Protein AF-A0A959Y584-F1 (afdb_monomer_lite)

Sequence (76 aa):
NAHRLEIISAERIHTELNKILLCDRPSVGFNLLRDTGLLQEFFPEFVALSGAEEKYGIGHKDNFHHTLQVLDNVCA

Radius of gyration: 13.94 Å; chains: 1; bounding box: 32×21×43 Å

Structure (mmCIF, N/CA/C/O backbone):
data_AF-A0A959Y584-F1
#
_entry.id   AF-A0A959Y584-F1
#
loop_
_atom_site.group_PDB
_atom_site.id
_atom_site.type_symbol
_atom_site.label_atom_id
_atom_site.label_alt_id
_atom_site.label_comp_id
_atom_site.label_asym_id
_atom_site.label_entity_id
_atom_site.label_seq_id
_atom_site.pdbx_PDB_ins_code
_atom_site.Cartn_x
_atom_site.Cartn_y
_atom_site.Cartn_z
_atom_site.occupancy
_atom_site.B_iso_or_equiv
_atom_site.auth_seq_id
_atom_site.auth_comp_id
_atom_site.auth_asym_id
_atom_site.auth_atom_id
_atom_site.pdbx_PDB_model_num
ATOM 1 N N . ASN A 1 1 ? -17.437 -5.177 2.794 1.00 73.69 1 ASN A N 1
ATOM 2 C CA . ASN A 1 1 ? -16.600 -5.178 4.018 1.00 73.69 1 ASN A CA 1
ATOM 3 C C . ASN A 1 1 ? -15.614 -4.019 4.097 1.00 73.69 1 ASN A C 1
ATOM 5 O O . ASN A 1 1 ? -15.266 -3.673 5.216 1.00 73.69 1 ASN A O 1
ATOM 9 N N . ALA A 1 2 ? -15.187 -3.421 2.976 1.00 82.81 2 ALA A N 1
ATOM 10 C CA . ALA A 1 2 ? -14.193 -2.342 2.952 1.00 82.81 2 ALA A CA 1
ATOM 11 C C . ALA A 1 2 ? -14.537 -1.127 3.840 1.00 82.81 2 ALA A C 1
ATOM 13 O O . ALA A 1 2 ? -13.692 -0.726 4.629 1.00 82.81 2 ALA A O 1
ATOM 14 N N . HIS A 1 3 ? -15.799 -0.674 3.852 1.00 87.19 3 HIS A N 1
ATOM 15 C CA . HIS A 1 3 ? -16.293 0.416 4.721 1.00 87.19 3 HIS A CA 1
ATOM 16 C C . HIS A 1 3 ? -15.988 0.247 6.224 1.00 87.19 3 HIS A C 1
ATOM 18 O O . HIS A 1 3 ? -15.984 1.207 6.983 1.00 87.19 3 HIS A O 1
ATOM 24 N N . ARG A 1 4 ? -15.711 -0.977 6.703 1.00 91.50 4 ARG A N 1
ATOM 25 C CA . ARG A 1 4 ? -15.303 -1.200 8.100 1.00 91.50 4 ARG A CA 1
ATOM 26 C C . ARG A 1 4 ? -13.897 -0.672 8.403 1.00 91.50 4 ARG A C 1
ATOM 28 O O . ARG A 1 4 ? -13.489 -0.720 9.558 1.00 91.50 4 ARG A O 1
ATOM 35 N N . LEU A 1 5 ? -13.150 -0.189 7.412 1.00 91.38 5 LEU A N 1
ATOM 36 C CA . LEU A 1 5 ? -11.899 0.530 7.642 1.00 91.38 5 LEU A CA 1
ATOM 37 C C . LEU A 1 5 ? -12.111 1.827 8.436 1.00 91.38 5 LEU A C 1
ATOM 39 O O . LEU A 1 5 ? -11.203 2.214 9.158 1.00 91.38 5 LEU A O 1
ATOM 43 N N . GLU A 1 6 ? -13.309 2.424 8.411 1.00 91.19 6 GLU A N 1
ATOM 44 C CA . GLU A 1 6 ? -13.644 3.636 9.181 1.00 91.19 6 GLU A CA 1
ATOM 45 C C . GLU A 1 6 ? -13.427 3.484 10.698 1.00 91.19 6 GLU A C 1
ATOM 47 O O . GLU A 1 6 ? -13.111 4.450 11.387 1.00 91.19 6 GLU A O 1
ATOM 52 N N . ILE A 1 7 ? -13.570 2.265 11.235 1.00 94.88 7 ILE A N 1
ATOM 53 C CA . ILE A 1 7 ? -13.351 1.979 12.665 1.00 94.88 7 ILE A CA 1
ATOM 54 C C . ILE A 1 7 ? -11.891 1.619 12.992 1.00 94.88 7 ILE A C 1
ATOM 56 O O . ILE A 1 7 ? -11.578 1.259 14.129 1.00 94.88 7 ILE A O 1
ATOM 60 N N . ILE A 1 8 ? -10.994 1.656 12.005 1.00 95.56 8 ILE A N 1
ATOM 61 C CA . ILE A 1 8 ? -9.569 1.351 12.144 1.0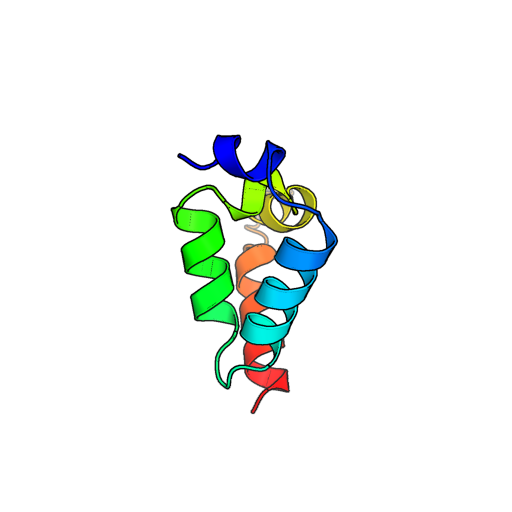0 95.56 8 ILE A CA 1
ATOM 62 C C . ILE A 1 8 ? -8.785 2.660 12.090 1.00 95.56 8 ILE A C 1
ATOM 64 O O . ILE A 1 8 ? -9.016 3.505 11.234 1.00 95.56 8 ILE A O 1
ATOM 68 N N . SER A 1 9 ? -7.825 2.839 13.000 1.00 96.69 9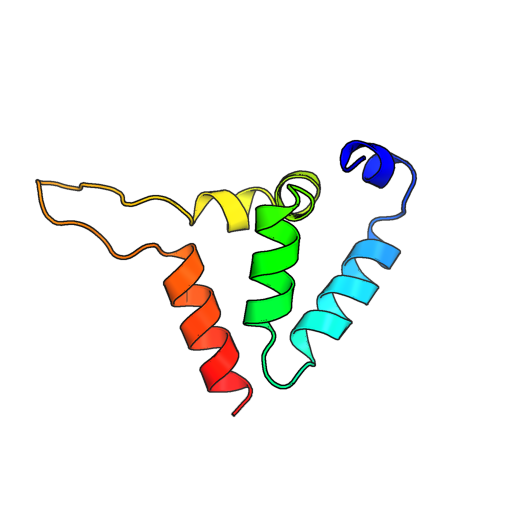 SER A N 1
ATOM 69 C CA . SER A 1 9 ? -6.982 4.034 12.974 1.00 96.69 9 SER A CA 1
ATOM 70 C C . SER A 1 9 ? -6.086 4.069 11.734 1.00 96.69 9 SER A C 1
ATOM 72 O O . SER A 1 9 ? -5.553 3.042 11.303 1.00 96.69 9 SER A O 1
ATOM 74 N N . ALA A 1 10 ? -5.846 5.277 11.218 1.00 95.31 10 ALA A N 1
ATOM 75 C CA . ALA A 1 10 ? -4.928 5.503 10.103 1.00 95.31 10 ALA A CA 1
ATOM 76 C C . ALA A 1 10 ? -3.516 4.952 10.386 1.00 95.31 10 ALA A C 1
ATOM 78 O O . ALA A 1 10 ? -2.904 4.363 9.503 1.00 95.31 10 ALA A O 1
ATOM 79 N N . GLU A 1 11 ? -3.041 5.039 11.635 1.00 97.69 11 GLU A N 1
ATOM 80 C CA . GLU A 1 11 ? -1.748 4.487 12.069 1.00 97.69 11 GLU A CA 1
ATOM 81 C C . GLU A 1 11 ? -1.629 2.977 11.799 1.00 97.69 11 GLU A C 1
ATOM 83 O O . GLU A 1 11 ? -0.592 2.483 11.352 1.00 97.69 11 GLU A O 1
ATOM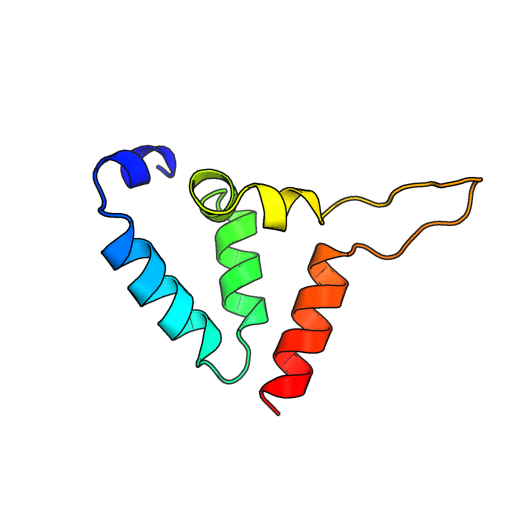 88 N N . ARG A 1 12 ? -2.710 2.218 12.033 1.00 97.56 12 ARG A N 1
ATOM 89 C CA . ARG A 1 12 ? -2.727 0.772 11.776 1.00 97.56 12 ARG A CA 1
ATOM 90 C C . ARG A 1 12 ? -2.717 0.475 10.283 1.00 97.56 12 ARG A C 1
ATOM 92 O O . ARG A 1 12 ? -1.996 -0.424 9.864 1.00 97.56 12 ARG A O 1
ATOM 99 N N . ILE A 1 13 ? -3.470 1.239 9.492 1.00 96.50 13 ILE A N 1
ATOM 100 C CA . ILE A 1 13 ? -3.460 1.130 8.027 1.00 96.50 13 ILE A CA 1
ATOM 101 C C . ILE A 1 13 ? -2.050 1.421 7.495 1.00 96.50 13 ILE A C 1
ATOM 103 O O . ILE A 1 13 ? -1.511 0.630 6.726 1.00 96.50 13 ILE A O 1
ATOM 107 N N . HIS A 1 14 ? -1.416 2.494 7.973 1.00 96.81 14 HIS A N 1
ATOM 108 C CA . HIS A 1 14 ? -0.050 2.867 7.610 1.00 96.81 14 HIS A CA 1
ATOM 109 C C . HIS A 1 14 ? 0.965 1.779 7.988 1.00 96.81 14 HIS A C 1
ATOM 111 O O . HIS A 1 14 ? 1.825 1.419 7.187 1.00 96.81 14 HIS A O 1
ATOM 117 N N . THR A 1 15 ? 0.827 1.194 9.181 1.00 98.31 15 THR A N 1
ATOM 118 C CA . THR A 1 15 ? 1.691 0.100 9.648 1.00 98.31 15 THR A CA 1
ATOM 119 C C . THR A 1 15 ? 1.618 -1.121 8.730 1.00 98.31 15 THR A C 1
ATOM 121 O O . THR A 1 15 ? 2.655 -1.672 8.363 1.00 98.31 15 THR A O 1
ATOM 124 N N . GLU A 1 16 ? 0.419 -1.553 8.334 1.00 97.81 16 GLU A N 1
ATOM 125 C CA . GLU A 1 16 ? 0.263 -2.704 7.433 1.00 97.81 16 GLU A CA 1
ATOM 126 C C . GLU A 1 16 ? 0.705 -2.382 5.999 1.00 97.81 16 GLU A C 1
ATOM 128 O O . GLU A 1 16 ? 1.342 -3.215 5.354 1.00 97.81 16 GLU A O 1
ATOM 133 N N . LEU A 1 17 ? 0.452 -1.162 5.515 1.00 97.44 17 LEU A N 1
ATOM 134 C CA . LEU A 1 17 ? 0.934 -0.720 4.206 1.00 97.44 17 LEU A CA 1
ATOM 135 C C . LEU A 1 17 ? 2.470 -0.724 4.140 1.00 97.44 17 LEU A C 1
ATOM 137 O O . LEU A 1 17 ? 3.040 -1.215 3.168 1.00 97.44 17 LEU A O 1
ATOM 141 N N . ASN A 1 18 ? 3.150 -0.262 5.194 1.00 97.31 18 ASN A N 1
ATOM 142 C CA . ASN A 1 18 ? 4.611 -0.327 5.284 1.00 97.31 18 ASN A CA 1
ATOM 143 C C . ASN A 1 18 ? 5.132 -1.767 5.275 1.00 97.31 18 ASN A C 1
ATOM 145 O O . ASN A 1 18 ? 6.143 -2.043 4.637 1.00 97.31 18 ASN A O 1
ATOM 149 N N . LYS A 1 19 ? 4.443 -2.711 5.926 1.00 97.81 19 LYS A N 1
ATOM 150 C CA . LYS A 1 19 ? 4.828 -4.132 5.854 1.00 97.81 19 LYS A CA 1
ATOM 151 C C . LYS A 1 19 ? 4.733 -4.677 4.430 1.00 97.81 19 LYS A C 1
ATOM 153 O O . LYS A 1 19 ? 5.609 -5.434 4.026 1.00 97.81 19 LYS A O 1
ATOM 158 N N . ILE A 1 20 ? 3.712 -4.277 3.667 1.00 97.75 20 ILE A N 1
ATOM 159 C CA . ILE A 1 20 ? 3.592 -4.633 2.244 1.00 97.75 20 ILE A CA 1
ATOM 160 C C . ILE A 1 20 ? 4.769 -4.056 1.452 1.00 97.75 20 ILE A C 1
ATOM 162 O O . ILE A 1 20 ? 5.374 -4.784 0.672 1.00 97.75 20 ILE A O 1
ATOM 166 N N . LEU A 1 21 ? 5.118 -2.784 1.679 1.00 96.25 21 LEU A N 1
ATOM 167 C CA . LEU A 1 21 ? 6.247 -2.116 1.015 1.00 96.25 21 LEU A CA 1
ATOM 168 C C . LEU A 1 21 ? 7.605 -2.776 1.299 1.00 96.25 21 LEU A C 1
ATOM 170 O O . LEU A 1 21 ? 8.496 -2.697 0.463 1.00 96.25 21 LEU A O 1
ATOM 174 N N . LEU A 1 22 ? 7.761 -3.420 2.457 1.00 96.19 22 LEU A N 1
ATOM 175 C CA . LEU A 1 22 ? 8.990 -4.110 2.865 1.00 96.19 22 LEU A CA 1
ATOM 176 C C . LEU A 1 22 ? 9.097 -5.556 2.351 1.00 96.19 22 LEU A C 1
ATOM 178 O O . LEU A 1 22 ? 10.081 -6.228 2.648 1.00 96.19 22 LEU A O 1
ATOM 182 N N . CYS A 1 23 ? 8.092 -6.064 1.634 1.00 96.50 23 CYS A N 1
ATOM 183 C CA . CYS A 1 23 ? 8.146 -7.394 1.027 1.00 96.50 23 CYS A CA 1
ATOM 184 C C . CYS A 1 23 ? 9.013 -7.395 -0.243 1.00 96.50 23 CYS A C 1
ATOM 186 O O . CYS A 1 23 ? 9.135 -6.371 -0.904 1.00 96.50 23 CYS A O 1
ATOM 188 N N . ASP A 1 24 ? 9.509 -8.566 -0.657 1.00 96.06 24 ASP A N 1
ATOM 189 C CA . ASP A 1 24 ? 10.307 -8.720 -1.892 1.00 96.06 24 ASP A CA 1
ATOM 190 C C . ASP A 1 24 ? 9.535 -8.335 -3.168 1.00 96.06 24 ASP A C 1
ATOM 192 O O . ASP A 1 24 ? 10.120 -8.037 -4.206 1.00 96.06 24 ASP A O 1
ATOM 196 N N . ARG A 1 25 ? 8.197 -8.385 -3.111 1.00 97.00 25 ARG A N 1
ATOM 197 C CA . ARG A 1 25 ? 7.315 -8.063 -4.238 1.00 97.00 25 ARG A CA 1
ATOM 198 C C . ARG A 1 25 ? 6.066 -7.299 -3.783 1.00 97.00 25 ARG A C 1
ATOM 200 O O . ARG A 1 25 ? 4.971 -7.878 -3.729 1.00 97.00 25 ARG A O 1
ATOM 207 N N . PRO A 1 26 ? 6.203 -6.014 -3.421 1.00 97.75 26 PRO A N 1
ATOM 208 C CA . PRO A 1 26 ? 5.114 -5.210 -2.870 1.00 97.75 26 PRO A CA 1
ATOM 209 C C . PRO A 1 26 ? 3.929 -5.063 -3.833 1.00 97.75 26 PRO A C 1
ATOM 211 O O . PRO A 1 26 ? 2.787 -4.956 -3.373 1.00 97.75 26 PRO A O 1
ATOM 214 N N . SER A 1 27 ? 4.147 -5.125 -5.154 1.00 97.44 27 SER A N 1
ATOM 215 C CA . SER A 1 27 ? 3.073 -5.026 -6.153 1.00 97.44 27 SER A CA 1
ATOM 216 C C . SER A 1 27 ? 1.936 -6.021 -5.929 1.00 97.44 27 SER A C 1
ATOM 218 O O . SER A 1 27 ? 0.776 -5.694 -6.182 1.00 97.44 27 SER A O 1
ATOM 220 N N . VAL A 1 28 ? 2.229 -7.218 -5.412 1.00 97.81 28 VAL A N 1
ATOM 221 C CA . VAL A 1 28 ? 1.213 -8.238 -5.113 1.00 97.81 28 VAL A CA 1
ATOM 222 C C . VAL A 1 28 ? 0.235 -7.724 -4.058 1.00 97.81 28 VAL A C 1
ATOM 224 O O . VAL A 1 28 ? -0.976 -7.829 -4.243 1.00 97.81 28 VAL A O 1
ATOM 227 N N . GLY A 1 29 ? 0.742 -7.114 -2.983 1.00 97.62 29 GLY A N 1
ATOM 228 C CA . GLY A 1 29 ? -0.092 -6.550 -1.923 1.00 97.62 29 GLY A CA 1
ATOM 229 C C . GLY A 1 29 ? -0.944 -5.382 -2.417 1.00 97.62 29 GLY A C 1
ATOM 230 O O . GLY A 1 29 ? -2.144 -5.346 -2.151 1.00 97.62 29 GLY A O 1
ATOM 231 N N . PHE A 1 30 ? -0.365 -4.470 -3.203 1.00 97.38 30 PHE A N 1
ATOM 232 C CA . PHE A 1 30 ? -1.112 -3.351 -3.790 1.00 97.38 30 PHE A CA 1
ATOM 233 C C .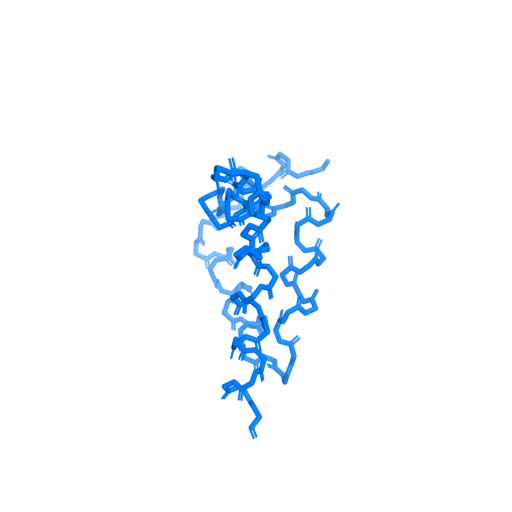 PHE A 1 30 ? -2.206 -3.806 -4.763 1.00 97.38 30 PHE A C 1
ATOM 235 O O . PHE A 1 30 ? -3.312 -3.268 -4.720 1.00 97.38 30 PHE A O 1
ATOM 242 N N . ASN A 1 31 ? -1.942 -4.818 -5.595 1.00 96.19 31 ASN A N 1
ATOM 243 C CA . ASN A 1 31 ? -2.959 -5.387 -6.481 1.00 96.19 31 ASN A CA 1
ATOM 244 C C . ASN A 1 31 ? -4.114 -6.002 -5.676 1.00 96.19 31 ASN A C 1
ATOM 246 O O . ASN A 1 31 ? -5.268 -5.695 -5.950 1.00 96.19 31 ASN A O 1
ATOM 250 N N . LEU A 1 32 ? -3.829 -6.780 -4.625 1.00 97.25 32 LEU A N 1
ATOM 251 C CA . LEU A 1 32 ? -4.871 -7.350 -3.758 1.00 97.25 32 LEU A CA 1
ATOM 252 C C . LEU A 1 32 ? -5.697 -6.268 -3.046 1.00 97.25 32 LEU A C 1
ATOM 254 O O . LEU A 1 32 ? -6.924 -6.369 -2.968 1.00 97.25 32 LEU A O 1
ATOM 258 N N . LEU A 1 33 ? -5.049 -5.217 -2.538 1.00 96.62 33 LEU A N 1
ATOM 259 C CA . LEU A 1 33 ? -5.736 -4.086 -1.908 1.00 96.62 33 LEU A CA 1
ATOM 260 C C . LEU A 1 33 ? -6.653 -3.361 -2.900 1.00 96.62 33 LEU A C 1
ATOM 262 O O . LEU A 1 33 ? -7.762 -2.973 -2.533 1.00 96.62 33 LEU A O 1
ATOM 266 N N . ARG A 1 34 ? -6.217 -3.193 -4.152 1.00 94.69 34 ARG A N 1
ATOM 267 C CA . ARG A 1 34 ? -7.034 -2.604 -5.218 1.00 94.69 34 ARG A CA 1
ATOM 268 C C . ARG A 1 34 ? -8.210 -3.507 -5.584 1.00 94.69 34 ARG A C 1
ATOM 270 O O . ARG A 1 34 ? -9.344 -3.042 -5.585 1.00 94.69 34 ARG A O 1
ATOM 277 N N . ASP A 1 35 ? -7.956 -4.783 -5.856 1.00 93.75 35 ASP A N 1
ATOM 278 C CA . ASP A 1 35 ? -8.965 -5.734 -6.340 1.00 93.75 35 ASP A CA 1
ATOM 279 C C . ASP A 1 35 ? -10.069 -5.984 -5.294 1.00 93.75 35 ASP A C 1
ATOM 281 O O . ASP A 1 35 ? -11.219 -6.258 -5.634 1.00 93.75 35 ASP A O 1
ATOM 285 N N . THR A 1 36 ? -9.744 -5.838 -4.006 1.00 94.94 36 THR A N 1
ATOM 286 C CA . THR A 1 36 ? -10.712 -5.904 -2.895 1.00 94.94 36 THR A CA 1
ATOM 287 C C . THR A 1 36 ? -11.442 -4.584 -2.621 1.00 94.94 36 THR A C 1
ATOM 289 O O . THR A 1 36 ? -12.337 -4.549 -1.773 1.00 94.94 36 THR A O 1
ATOM 292 N N . GLY A 1 37 ? -11.063 -3.496 -3.298 1.00 93.12 37 GLY A N 1
ATOM 293 C CA . GLY A 1 37 ? -11.575 -2.144 -3.071 1.00 93.12 37 GLY A CA 1
ATOM 294 C C . GLY A 1 37 ? -11.046 -1.471 -1.801 1.00 93.12 37 GLY A C 1
ATOM 295 O O . GLY A 1 37 ? -11.394 -0.327 -1.543 1.00 93.12 37 GLY A O 1
ATOM 296 N N . LEU A 1 38 ? -10.188 -2.133 -1.015 1.00 95.88 38 LEU A N 1
ATOM 297 C CA . LEU A 1 38 ? -9.637 -1.567 0.221 1.00 95.88 38 LEU A CA 1
ATOM 298 C C . LEU A 1 38 ? -8.740 -0.360 -0.055 1.00 95.88 38 LEU A C 1
ATOM 300 O O . LEU A 1 38 ? -8.788 0.611 0.689 1.00 95.88 38 LEU A O 1
ATOM 304 N N . LEU A 1 39 ? -7.948 -0.403 -1.129 1.00 95.69 39 LEU A N 1
ATOM 305 C CA . LEU A 1 39 ? -7.027 0.679 -1.484 1.00 95.69 39 LE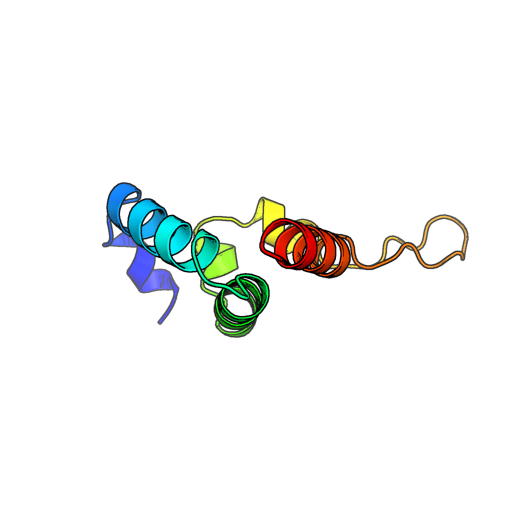U A CA 1
ATOM 306 C C . LEU A 1 39 ? -7.759 1.995 -1.781 1.00 95.69 39 LEU A C 1
ATOM 308 O O . LEU A 1 39 ? -7.237 3.063 -1.482 1.00 95.69 39 LEU A O 1
ATOM 312 N N . GLN A 1 40 ? -8.984 1.912 -2.310 1.00 94.69 40 GLN A N 1
ATOM 313 C CA . GLN A 1 40 ? -9.827 3.072 -2.602 1.00 94.69 40 GLN A CA 1
ATOM 314 C C . GLN A 1 40 ? -10.266 3.811 -1.329 1.00 94.69 40 GLN A C 1
ATOM 316 O O . GLN A 1 40 ? -10.477 5.019 -1.372 1.00 94.69 40 GLN A O 1
ATOM 321 N N . GLU A 1 41 ? -10.390 3.106 -0.202 1.00 95.56 41 GLU A N 1
ATOM 322 C CA . GLU A 1 41 ? -10.883 3.678 1.057 1.00 95.56 41 GLU A CA 1
ATOM 323 C C . GLU A 1 41 ? -9.844 4.570 1.752 1.00 95.56 41 GLU A C 1
ATOM 325 O O . GLU A 1 41 ? -10.216 5.486 2.480 1.00 95.56 41 GLU A O 1
ATOM 330 N N . PHE A 1 42 ? -8.544 4.309 1.559 1.00 94.69 42 PHE A N 1
ATOM 331 C CA . PHE A 1 42 ? -7.477 5.012 2.290 1.00 94.69 42 PHE A CA 1
ATOM 332 C C . PHE A 1 42 ? -6.353 5.580 1.418 1.00 94.69 42 PHE A C 1
ATOM 334 O O . PHE A 1 42 ? -5.532 6.338 1.930 1.00 94.69 42 PHE A O 1
ATOM 341 N N . PHE A 1 43 ? -6.282 5.223 0.133 1.00 94.94 43 PHE A N 1
ATOM 342 C CA . PHE A 1 43 ? -5.322 5.796 -0.813 1.00 94.94 43 PHE A CA 1
ATOM 343 C C . PHE A 1 43 ? -5.935 5.984 -2.221 1.00 94.94 43 PHE A C 1
ATOM 345 O O . PHE A 1 43 ? -5.429 5.438 -3.210 1.00 94.94 43 PHE A O 1
ATOM 352 N N . PRO A 1 44 ? -7.047 6.737 -2.331 1.00 94.38 44 PRO A N 1
ATOM 353 C CA . PRO A 1 44 ? -7.800 6.886 -3.578 1.00 94.38 44 PRO A CA 1
ATOM 354 C C . PRO A 1 44 ? -6.994 7.549 -4.704 1.00 94.38 44 PRO A C 1
ATOM 356 O O . PRO A 1 44 ? -7.197 7.225 -5.873 1.00 94.38 44 PRO A O 1
ATOM 359 N N . GLU A 1 45 ? -6.051 8.437 -4.386 1.00 94.00 45 GLU A N 1
ATOM 360 C CA . GLU A 1 45 ? -5.197 9.114 -5.368 1.00 94.00 45 GLU A CA 1
ATOM 361 C C . GLU A 1 45 ? -4.283 8.130 -6.097 1.00 94.00 45 GLU A C 1
ATOM 363 O O . GLU A 1 45 ? -4.016 8.297 -7.284 1.00 94.00 45 GLU A O 1
ATOM 368 N N . PHE A 1 46 ? -3.824 7.082 -5.405 1.00 93.31 46 PHE A N 1
ATOM 369 C CA . PHE A 1 46 ? -3.013 6.045 -6.030 1.00 93.31 46 PHE A CA 1
ATOM 370 C C . PHE A 1 46 ? -3.861 5.188 -6.969 1.00 93.31 46 PHE A C 1
ATOM 372 O O . PHE A 1 46 ? -3.436 4.911 -8.086 1.00 93.31 46 PHE A O 1
ATOM 379 N N . VAL A 1 47 ? -5.091 4.836 -6.575 1.00 92.69 47 VAL A N 1
ATOM 380 C CA . VAL A 1 47 ? -6.033 4.117 -7.453 1.00 92.69 47 VAL A CA 1
ATOM 381 C C . VAL A 1 47 ? -6.383 4.943 -8.693 1.00 92.69 47 VAL A C 1
ATOM 383 O O . VAL A 1 47 ? -6.479 4.379 -9.779 1.00 92.69 47 VAL A O 1
ATOM 386 N N . ALA A 1 48 ? -6.491 6.269 -8.567 1.00 90.56 48 ALA A N 1
ATOM 387 C CA . ALA A 1 48 ? -6.752 7.178 -9.686 1.00 90.56 48 ALA A CA 1
ATOM 388 C C . ALA A 1 48 ? -5.629 7.217 -10.743 1.00 90.56 48 ALA A C 1
ATOM 390 O O . ALA A 1 48 ? -5.846 7.722 -11.841 1.00 90.56 48 ALA A O 1
ATOM 391 N N . LEU A 1 49 ? -4.445 6.662 -10.450 1.00 88.94 49 LEU A N 1
ATOM 392 C CA . LEU A 1 49 ? -3.402 6.428 -11.457 1.00 88.94 49 LEU A CA 1
ATOM 393 C C . LEU A 1 49 ? -3.749 5.269 -12.405 1.00 88.94 49 LEU A C 1
ATOM 395 O O 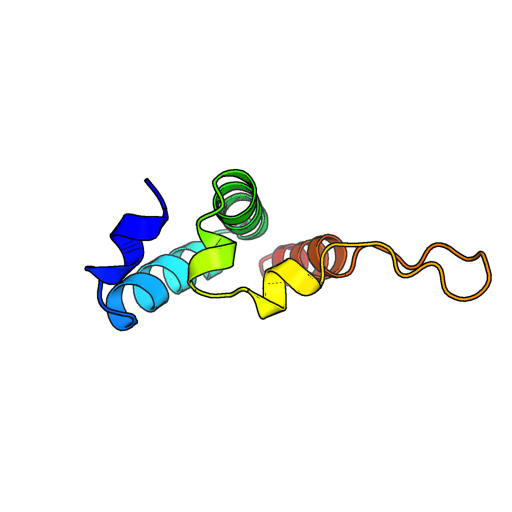. LEU A 1 49 ? -3.079 5.096 -13.425 1.00 88.94 49 LEU A O 1
ATOM 399 N N . SER A 1 50 ? -4.748 4.453 -12.058 1.00 81.50 50 SER A N 1
ATOM 400 C CA . SER A 1 50 ? -5.258 3.393 -12.918 1.00 81.50 50 SER A CA 1
ATOM 401 C C . SER A 1 50 ? -6.249 3.982 -13.914 1.00 81.50 50 SER A C 1
ATOM 403 O O . SER A 1 50 ? -7.189 4.688 -13.550 1.00 81.50 50 SER A O 1
ATOM 405 N N . GLY A 1 51 ? -6.025 3.687 -15.189 1.00 70.56 51 GLY A N 1
ATOM 406 C CA . GLY A 1 51 ? -6.761 4.284 -16.296 1.00 70.56 51 GLY A CA 1
ATOM 407 C C . GLY A 1 51 ? -5.809 4.816 -17.357 1.00 70.56 51 GLY A C 1
ATOM 408 O O . GLY A 1 51 ? -4.849 5.527 -17.070 1.00 70.56 51 GLY A O 1
ATOM 409 N N . ALA A 1 52 ? -6.068 4.441 -18.606 1.00 57.62 52 ALA A N 1
ATOM 410 C CA . ALA A 1 52 ? -5.374 5.007 -19.747 1.00 57.62 52 ALA A CA 1
ATOM 411 C C . ALA A 1 52 ? -5.972 6.390 -20.033 1.00 57.62 52 ALA A C 1
ATOM 413 O O . ALA A 1 52 ? -7.118 6.490 -20.472 1.00 57.62 52 ALA A O 1
ATOM 414 N N . GLU A 1 53 ? -5.213 7.464 -19.814 1.00 55.06 53 GLU A N 1
ATOM 415 C CA . GLU A 1 53 ? -5.507 8.701 -20.532 1.00 55.06 53 GLU A CA 1
ATOM 416 C C . GLU A 1 53 ? -5.210 8.445 -22.019 1.00 55.06 53 GLU A C 1
ATOM 418 O O . GLU A 1 53 ? -4.052 8.395 -22.440 1.00 55.06 53 GLU A O 1
ATOM 423 N N . GLU A 1 54 ? -6.248 8.274 -22.842 1.00 52.12 54 GLU A N 1
ATOM 424 C CA . GLU A 1 54 ? -6.111 8.512 -24.278 1.00 52.12 54 GLU A CA 1
ATOM 425 C C . GLU A 1 54 ? -5.966 10.018 -24.489 1.00 52.12 54 GLU A C 1
ATOM 427 O O . GLU A 1 54 ? -6.940 10.762 -24.618 1.00 52.12 54 GLU A O 1
ATOM 432 N N . LYS A 1 55 ? -4.722 10.488 -24.536 1.00 53.09 55 LYS A N 1
ATOM 433 C CA . LYS A 1 55 ? -4.419 11.826 -25.031 1.00 53.09 55 LYS A CA 1
ATOM 434 C C . LYS A 1 55 ? -4.039 11.691 -26.502 1.00 53.09 55 LYS A C 1
ATOM 436 O O . LYS A 1 55 ? -3.011 11.114 -26.834 1.00 53.09 55 LYS A O 1
ATOM 441 N N . TYR A 1 56 ? -4.889 12.209 -27.389 1.00 56.06 56 TYR A N 1
ATOM 442 C CA . TYR A 1 56 ? -4.652 12.254 -28.842 1.00 56.06 56 TYR A CA 1
ATOM 443 C C . TYR A 1 56 ? -4.547 10.886 -29.553 1.00 56.06 56 TYR A C 1
ATOM 445 O O . TYR A 1 56 ? -3.843 10.770 -30.554 1.00 56.06 56 TYR A O 1
ATOM 453 N N . GLY A 1 57 ? -5.244 9.851 -29.067 1.00 56.34 57 GLY A N 1
ATOM 454 C CA . GLY A 1 57 ? -5.256 8.523 -29.706 1.00 56.34 57 GLY A CA 1
ATOM 455 C C . GLY A 1 57 ? -3.981 7.697 -29.490 1.00 56.34 57 GLY A C 1
ATOM 456 O O . GLY A 1 57 ? -3.769 6.699 -30.176 1.00 56.34 57 GLY A O 1
ATOM 457 N N . ILE A 1 58 ? -3.127 8.105 -28.545 1.00 57.28 58 ILE A N 1
ATOM 458 C CA . ILE A 1 58 ? -1.953 7.350 -28.102 1.00 57.28 58 ILE A CA 1
ATOM 459 C C . ILE A 1 58 ? -2.235 6.881 -26.674 1.00 57.28 58 ILE A C 1
ATOM 461 O O . ILE A 1 58 ? -2.380 7.696 -25.764 1.00 57.28 58 ILE A O 1
ATOM 465 N N . GLY A 1 59 ? -2.339 5.564 -26.480 1.00 55.28 59 GLY A N 1
ATOM 466 C CA . GLY A 1 59 ? -2.571 4.973 -25.165 1.00 55.28 59 GLY A CA 1
ATOM 467 C C . GLY A 1 59 ? -1.390 5.244 -24.239 1.00 55.28 59 GLY A C 1
ATOM 468 O O . GLY A 1 59 ? -0.321 4.647 -24.395 1.00 55.28 59 GLY A O 1
ATOM 469 N N . HIS A 1 60 ? -1.564 6.145 -23.275 1.00 54.56 60 HIS A N 1
ATOM 470 C CA . HIS A 1 60 ? -0.606 6.280 -22.189 1.00 54.56 60 HIS A CA 1
ATOM 471 C C . HIS A 1 60 ? -0.702 5.042 -21.282 1.00 54.56 60 HIS A C 1
ATOM 473 O O . HIS A 1 60 ? -1.795 4.572 -20.964 1.00 54.56 60 HIS A O 1
ATOM 479 N N . LYS A 1 61 ? 0.463 4.478 -20.927 1.00 60.25 61 LYS A N 1
ATOM 480 C CA . LYS A 1 61 ? 0.600 3.304 -20.049 1.00 60.25 61 LYS A CA 1
ATOM 481 C C . LYS A 1 61 ? -0.186 3.528 -18.754 1.00 60.25 61 LYS A C 1
ATOM 483 O O . LYS A 1 61 ? -0.160 4.631 -18.222 1.00 60.25 61 LYS A O 1
ATOM 488 N N . ASP A 1 62 ? -0.826 2.480 -18.238 1.00 81.50 62 ASP A N 1
ATOM 489 C CA . ASP A 1 62 ? -1.465 2.510 -16.919 1.00 81.50 62 ASP A CA 1
ATOM 490 C C . ASP A 1 62 ? -0.419 2.908 -15.856 1.00 81.50 62 ASP A C 1
ATOM 492 O O . ASP A 1 62 ? 0.528 2.159 -15.579 1.00 81.50 62 ASP A O 1
ATOM 496 N N . ASN A 1 63 ? -0.561 4.119 -15.305 1.00 88.19 63 ASN A N 1
ATOM 497 C CA . ASN A 1 63 ? 0.414 4.703 -14.386 1.00 88.19 63 ASN A CA 1
ATOM 498 C C . ASN A 1 63 ? 0.448 3.954 -13.050 1.00 88.19 63 ASN A C 1
ATOM 500 O O . ASN A 1 63 ? 1.510 3.882 -12.427 1.00 88.19 63 ASN A O 1
ATOM 504 N N . PHE A 1 64 ? -0.666 3.356 -12.625 1.00 91.88 64 PHE A N 1
ATOM 505 C CA . PHE A 1 64 ? -0.721 2.514 -11.433 1.00 91.88 64 PHE A CA 1
ATOM 506 C C . PHE A 1 64 ? 0.190 1.299 -11.608 1.00 91.88 64 PHE A C 1
ATOM 508 O O . PHE A 1 64 ? 1.114 1.081 -10.821 1.00 91.88 64 PHE A O 1
ATOM 515 N N . HIS A 1 65 ? -0.008 0.544 -12.689 1.00 91.38 65 HIS A N 1
ATOM 516 C CA . HIS A 1 65 ? 0.781 -0.660 -12.944 1.00 91.38 65 HIS A CA 1
ATOM 517 C C . HIS A 1 65 ? 2.251 -0.354 -13.230 1.00 91.38 65 HIS A C 1
ATOM 519 O O . HIS A 1 65 ? 3.128 -1.068 -12.741 1.00 91.38 65 HIS A O 1
ATOM 525 N N . HIS A 1 66 ? 2.538 0.727 -13.958 1.00 91.56 66 HIS A N 1
ATOM 526 C CA . HIS A 1 66 ? 3.914 1.162 -14.181 1.00 91.56 66 HIS A CA 1
ATOM 527 C C . HIS A 1 66 ? 4.609 1.531 -12.865 1.00 91.56 66 HIS A C 1
ATOM 529 O O . HIS A 1 66 ? 5.763 1.161 -12.651 1.00 91.56 66 HIS A O 1
ATOM 535 N N . THR A 1 67 ? 3.922 2.235 -11.964 1.00 93.94 67 THR A N 1
ATOM 536 C CA . THR A 1 67 ? 4.489 2.602 -10.659 1.00 93.94 67 THR A CA 1
ATOM 537 C C . THR A 1 67 ? 4.794 1.363 -9.822 1.00 93.94 67 THR A C 1
ATOM 539 O O . THR A 1 67 ? 5.879 1.273 -9.252 1.00 93.94 67 THR A O 1
ATOM 542 N N . LEU A 1 68 ? 3.903 0.366 -9.810 1.00 95.38 68 LEU A N 1
ATOM 543 C CA . LEU A 1 68 ? 4.157 -0.899 -9.114 1.00 95.38 68 LEU A CA 1
ATOM 544 C C . LEU A 1 68 ? 5.320 -1.694 -9.718 1.00 95.38 68 LEU A C 1
ATOM 546 O O . LEU A 1 68 ? 6.081 -2.305 -8.976 1.00 95.38 68 LEU A O 1
ATOM 550 N N . GLN A 1 69 ? 5.493 -1.666 -11.042 1.00 94.81 69 GLN A N 1
ATOM 551 C CA . GLN A 1 69 ? 6.647 -2.294 -11.688 1.00 94.81 69 GLN A CA 1
ATOM 552 C C . GLN A 1 69 ? 7.961 -1.627 -11.263 1.00 94.81 69 GLN A C 1
ATOM 554 O O . GLN A 1 69 ? 8.936 -2.316 -10.977 1.00 94.81 69 GLN A O 1
ATOM 559 N N . VAL A 1 70 ? 8.001 -0.291 -11.221 1.00 94.94 70 VAL A N 1
ATOM 560 C CA . VAL A 1 70 ? 9.183 0.443 -10.744 1.00 94.94 70 VAL A CA 1
ATOM 561 C C . VAL A 1 70 ? 9.452 0.132 -9.274 1.00 94.94 70 VAL A C 1
ATOM 563 O O . VAL A 1 70 ? 10.603 -0.087 -8.915 1.00 94.94 70 VAL A O 1
ATOM 566 N N . LEU A 1 71 ? 8.409 0.067 -8.446 1.00 95.44 71 LEU A N 1
ATOM 567 C CA . LEU A 1 71 ? 8.529 -0.268 -7.030 1.00 95.44 71 LEU A CA 1
ATOM 568 C C . LEU A 1 71 ? 9.138 -1.663 -6.822 1.00 95.44 71 LEU A C 1
ATOM 570 O O . LEU A 1 71 ? 10.127 -1.777 -6.107 1.00 95.44 71 LEU A O 1
ATOM 574 N N . ASP A 1 72 ? 8.614 -2.692 -7.496 1.00 96.81 72 ASP A N 1
ATOM 575 C CA . ASP A 1 72 ? 9.174 -4.051 -7.439 1.00 96.81 72 ASP A CA 1
ATOM 576 C C . ASP A 1 72 ? 10.649 -4.080 -7.877 1.00 96.81 72 ASP A C 1
ATOM 578 O O . ASP A 1 72 ? 11.458 -4.779 -7.275 1.00 96.81 72 ASP A O 1
ATOM 582 N N . ASN A 1 73 ? 11.024 -3.301 -8.897 1.00 95.88 73 ASN A N 1
ATOM 583 C CA . ASN A 1 73 ? 12.408 -3.241 -9.375 1.00 95.88 73 ASN A CA 1
ATOM 584 C C . ASN A 1 73 ? 13.375 -2.589 -8.374 1.00 95.88 73 ASN A C 1
ATOM 586 O O . ASN A 1 73 ? 14.566 -2.864 -8.443 1.00 95.88 73 ASN A O 1
ATOM 590 N N . VAL A 1 74 ? 12.900 -1.700 -7.495 1.00 94.31 74 VAL A N 1
ATOM 591 C CA . VAL A 1 74 ? 13.732 -1.066 -6.451 1.00 94.31 74 VAL A CA 1
ATOM 592 C C . VAL A 1 74 ? 13.938 -2.003 -5.255 1.00 94.31 74 VAL A C 1
ATOM 594 O O . VAL A 1 74 ? 14.913 -1.853 -4.524 1.00 94.31 74 VAL A O 1
ATOM 597 N N . CYS A 1 75 ? 13.037 -2.967 -5.057 1.00 89.94 75 CYS A N 1
ATOM 598 C CA . CYS A 1 75 ? 13.164 -4.000 -4.029 1.00 89.94 75 CYS A CA 1
ATOM 599 C C . CYS A 1 75 ? 14.163 -5.114 -4.401 1.00 89.94 75 CYS A C 1
ATOM 601 O O . CYS A 1 75 ? 14.565 -5.863 -3.512 1.00 89.94 75 CYS A O 1
ATOM 603 N N . ALA A 1 76 ? 14.530 -5.233 -5.684 1.00 72.81 76 ALA A N 1
ATOM 604 C CA . ALA A 1 76 ? 15.466 -6.228 -6.219 1.00 72.81 76 ALA A CA 1
ATOM 605 C C . ALA A 1 76 ? 16.936 -5.795 -6.084 1.00 72.81 76 ALA A C 1
ATOM 607 O O . ALA A 1 76 ? 17.774 -6.687 -5.816 1.00 72.81 76 ALA A O 1
#

Foldseek 3Di:
DLVCCVVPDPVVVVVVLVVLLLDLQSLVVVVVCVVVCNCCVNPVVLVVLADFPPDPNDTDPSRSVVVSVVSSVVSD

Secondary structure (DSSP, 8-state):
-GGGGGGS-HHHHHHHHHHHHTSS-HHHHHHHHHHTTHHHHH-HHHHTT-S--EETTEE---HHHHHHHHHHHHH-

pLDDT: mean 88.36, std 13.84, range [52.12, 98.31]